Protein AF-A0A933TYA2-F1 (afdb_monomer_lite)

Sequence (71 aa):
MNNIAKTAEYPPLTPDDIYVLRGKPAAKNVVSAGSTMRGREEWIYYHTDAKTQEHYVFHDGWLVSWTKKEK

pLDDT: mean 77.51, std 16.47, range [36.12, 93.56]

Foldseek 3Di:
DDPPPPPPPDPFAFPVNCCVVPNAFPDKDADDDPDPQHQKIKGWHADPVQRKIKIFIDGVRTTPDIDIDGD

Structure (mmCIF, N/CA/C/O backbone):
data_AF-A0A933TYA2-F1
#
_entry.id   AF-A0A933TYA2-F1
#
loop_
_atom_site.group_PDB
_atom_site.id
_atom_site.type_symbol
_atom_site.label_atom_id
_atom_site.label_alt_id
_atom_site.label_comp_id
_atom_site.label_asym_id
_atom_site.label_entity_id
_atom_site.label_seq_id
_atom_site.pdbx_PDB_ins_code
_atom_site.Cartn_x
_atom_site.Cartn_y
_atom_site.Cartn_z
_atom_site.occupancy
_atom_site.B_iso_or_equiv
_atom_site.auth_seq_id
_atom_site.auth_comp_id
_atom_site.auth_asym_id
_atom_site.auth_atom_id
_atom_site.pdbx_PDB_model_num
ATOM 1 N N . MET A 1 1 ? 19.975 7.219 26.218 1.00 37.38 1 MET A N 1
ATOM 2 C CA . MET A 1 1 ? 18.792 6.498 25.704 1.00 37.38 1 MET A CA 1
ATOM 3 C C . MET A 1 1 ? 18.798 6.659 24.191 1.00 37.38 1 MET A C 1
ATOM 5 O O . MET A 1 1 ? 18.416 7.712 23.703 1.00 37.38 1 MET A O 1
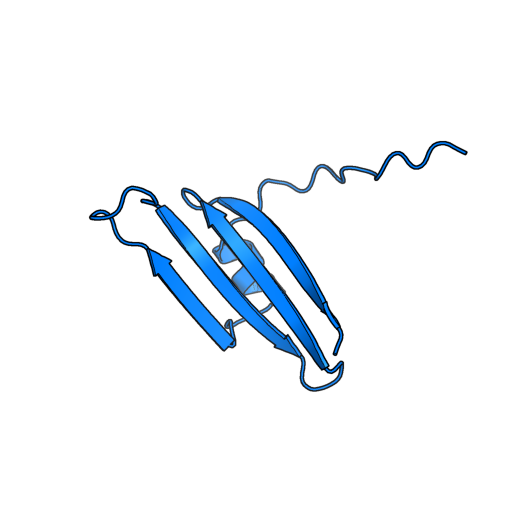ATOM 9 N N . ASN A 1 2 ? 19.364 5.688 23.468 1.00 36.12 2 ASN A N 1
ATOM 10 C CA . ASN A 1 2 ? 19.473 5.736 22.008 1.00 36.12 2 ASN A CA 1
ATOM 11 C C . ASN A 1 2 ? 18.138 5.321 21.397 1.00 36.12 2 ASN A C 1
ATOM 13 O O . ASN A 1 2 ? 17.774 4.149 21.439 1.00 36.12 2 ASN A O 1
ATOM 17 N N . ASN A 1 3 ? 17.430 6.286 20.821 1.00 43.41 3 ASN A N 1
ATOM 18 C CA . ASN A 1 3 ? 16.246 6.037 20.014 1.00 43.41 3 ASN A CA 1
ATOM 19 C C . ASN A 1 3 ? 16.696 5.674 18.588 1.00 43.41 3 ASN A C 1
ATOM 21 O O . ASN A 1 3 ? 16.486 6.421 17.637 1.00 43.41 3 ASN A O 1
ATOM 25 N N . ILE A 1 4 ? 17.407 4.551 18.458 1.00 50.94 4 ILE A N 1
ATOM 26 C CA . ILE A 1 4 ? 17.611 3.907 17.161 1.00 50.94 4 ILE A CA 1
ATOM 27 C C . ILE A 1 4 ? 16.269 3.288 16.799 1.00 50.94 4 ILE A C 1
ATOM 29 O O . ILE A 1 4 ? 15.905 2.227 17.307 1.00 50.94 4 ILE A O 1
ATOM 33 N N . ALA A 1 5 ? 15.493 4.004 15.983 1.00 46.94 5 ALA A N 1
ATOM 34 C CA . ALA A 1 5 ? 14.347 3.428 15.305 1.00 46.94 5 ALA A CA 1
ATOM 35 C C . ALA A 1 5 ? 14.821 2.103 14.705 1.00 46.94 5 ALA A C 1
ATOM 37 O O . ALA A 1 5 ? 15.727 2.097 13.873 1.00 46.94 5 ALA A O 1
ATOM 38 N N . LYS A 1 6 ? 14.286 0.977 15.193 1.00 43.12 6 LYS A N 1
ATOM 39 C CA . LYS A 1 6 ? 14.485 -0.311 14.538 1.00 43.12 6 LYS A CA 1
ATOM 40 C C . LYS A 1 6 ? 13.956 -0.115 13.124 1.00 43.12 6 LYS A C 1
ATOM 42 O O . LYS A 1 6 ? 12.743 -0.120 12.923 1.00 43.12 6 LYS A O 1
ATOM 47 N N . THR A 1 7 ? 14.849 0.084 12.161 1.00 47.62 7 THR A N 1
ATOM 48 C CA . THR A 1 7 ? 14.610 -0.320 10.784 1.00 47.62 7 THR A CA 1
ATOM 49 C C . THR A 1 7 ? 14.366 -1.809 10.879 1.00 47.62 7 THR A C 1
ATOM 51 O O . THR A 1 7 ? 15.292 -2.611 10.860 1.00 47.62 7 THR A O 1
ATOM 54 N N . ALA A 1 8 ? 13.115 -2.183 11.127 1.00 47.09 8 ALA A N 1
ATOM 55 C CA . ALA A 1 8 ? 12.663 -3.492 10.748 1.00 47.09 8 ALA A CA 1
ATOM 56 C C . ALA A 1 8 ? 13.005 -3.575 9.261 1.00 47.09 8 ALA A C 1
ATOM 58 O O . ALA A 1 8 ? 12.482 -2.792 8.465 1.00 47.09 8 ALA A O 1
ATOM 59 N N . GLU A 1 9 ? 13.984 -4.417 8.932 1.00 46.47 9 GLU A N 1
ATOM 60 C CA . GLU A 1 9 ? 14.272 -4.861 7.574 1.00 46.47 9 GLU A CA 1
ATOM 61 C C . GLU A 1 9 ? 13.027 -5.609 7.097 1.00 46.47 9 GLU A C 1
ATOM 63 O O . GLU A 1 9 ? 12.960 -6.835 7.087 1.00 46.47 9 GLU A O 1
ATOM 68 N N . TYR A 1 10 ? 11.963 -4.858 6.820 1.00 52.97 10 TYR A N 1
ATOM 69 C CA . TYR A 1 10 ? 10.819 -5.387 6.122 1.00 52.97 10 TYR A CA 1
ATOM 70 C C . TYR A 1 10 ? 11.321 -5.730 4.721 1.00 52.97 10 TYR A C 1
ATOM 72 O O . TYR A 1 10 ? 12.016 -4.902 4.116 1.00 52.97 10 TYR A O 1
ATOM 80 N N . PRO A 1 11 ? 11.010 -6.933 4.203 1.00 64.25 11 PRO A N 1
ATOM 81 C CA . PRO A 1 11 ? 11.258 -7.217 2.801 1.00 64.25 11 PRO A CA 1
ATOM 82 C C . PRO A 1 11 ? 10.629 -6.089 1.979 1.00 64.25 11 PRO A C 1
ATOM 84 O O . PRO A 1 11 ? 9.604 -5.542 2.399 1.00 64.25 11 PRO A O 1
ATOM 87 N N . PRO A 1 12 ? 11.251 -5.685 0.863 1.00 73.75 12 PRO A N 1
ATOM 88 C CA . PRO A 1 12 ? 10.744 -4.575 0.077 1.00 73.75 12 PRO A CA 1
ATOM 89 C C . PRO A 1 12 ? 9.309 -4.917 -0.359 1.00 73.75 12 PRO A C 1
ATOM 91 O O . PRO A 1 12 ? 9.089 -5.828 -1.149 1.00 73.75 12 PRO A O 1
ATOM 94 N N . LEU A 1 13 ? 8.325 -4.256 0.262 1.00 86.44 13 LEU A N 1
ATOM 95 C CA . LEU A 1 13 ? 6.910 -4.583 0.091 1.00 86.44 13 LEU A CA 1
ATOM 96 C C . LEU A 1 13 ? 6.452 -4.087 -1.275 1.00 86.44 13 LEU A C 1
ATOM 98 O O . LEU A 1 13 ? 6.741 -2.952 -1.654 1.00 86.44 13 LEU A O 1
ATOM 102 N N . THR A 1 14 ? 5.717 -4.915 -2.000 1.00 90.25 14 THR A N 1
ATOM 103 C CA . THR A 1 14 ? 5.136 -4.553 -3.295 1.00 90.25 14 THR A CA 1
ATOM 104 C C . THR A 1 14 ? 3.700 -4.042 -3.128 1.00 90.25 14 THR A C 1
ATOM 106 O O . THR A 1 14 ? 3.082 -4.246 -2.076 1.00 90.25 14 THR A O 1
ATOM 109 N N . PRO A 1 15 ? 3.123 -3.369 -4.141 1.00 89.31 15 PRO A N 1
ATOM 110 C CA . PRO A 1 15 ? 1.700 -3.051 -4.156 1.00 89.31 15 PRO A CA 1
ATOM 111 C C . PRO A 1 15 ? 0.816 -4.278 -3.905 1.00 89.31 15 PRO A C 1
ATOM 113 O O . PRO A 1 15 ? -0.161 -4.170 -3.169 1.00 89.31 15 PRO A O 1
ATOM 116 N N . ASP A 1 16 ? 1.178 -5.445 -4.449 1.00 90.69 16 ASP A N 1
ATOM 117 C CA . ASP A 1 16 ? 0.456 -6.702 -4.231 1.00 90.69 16 ASP A CA 1
ATOM 118 C C . ASP A 1 16 ? 0.495 -7.148 -2.764 1.00 90.69 16 ASP A C 1
ATOM 120 O O . ASP A 1 16 ? -0.548 -7.490 -2.209 1.00 90.69 16 ASP A O 1
ATOM 124 N N . ASP A 1 17 ? 1.647 -7.059 -2.092 1.00 90.50 17 ASP A N 1
ATOM 125 C CA . ASP A 1 17 ? 1.741 -7.375 -0.658 1.00 90.50 17 ASP A CA 1
ATOM 126 C C . ASP A 1 17 ? 0.830 -6.461 0.170 1.00 90.50 17 ASP A C 1
ATOM 128 O O . ASP A 1 17 ? 0.079 -6.918 1.036 1.00 90.50 17 ASP A O 1
ATOM 132 N N . ILE A 1 18 ? 0.845 -5.155 -0.121 1.00 90.19 18 ILE A N 1
ATOM 133 C CA . ILE A 1 18 ? -0.026 -4.190 0.562 1.00 90.19 18 ILE A CA 1
ATOM 134 C C . ILE A 1 18 ? -1.498 -4.467 0.246 1.00 90.19 18 ILE A C 1
ATOM 136 O O . ILE A 1 18 ? -2.336 -4.361 1.141 1.00 90.19 18 ILE A O 1
ATOM 140 N N . TYR A 1 19 ? -1.820 -4.865 -0.984 1.00 89.94 19 TYR A N 1
ATOM 141 C CA . TYR A 1 19 ? -3.177 -5.229 -1.382 1.00 89.94 19 TYR A CA 1
ATOM 142 C C . TYR A 1 19 ? -3.674 -6.477 -0.653 1.00 89.94 19 TYR A C 1
ATOM 144 O O . TYR A 1 19 ? -4.819 -6.516 -0.217 1.00 89.94 19 TYR A O 1
ATOM 152 N N . VAL A 1 20 ? -2.825 -7.487 -0.462 1.00 89.62 20 VAL A N 1
ATOM 153 C CA . VAL A 1 20 ? -3.180 -8.685 0.312 1.00 89.62 20 VAL A CA 1
ATOM 154 C C . VAL A 1 20 ? -3.397 -8.338 1.789 1.00 89.62 20 VAL A C 1
ATOM 156 O O . VAL A 1 20 ? -4.343 -8.830 2.402 1.00 89.62 20 VAL A O 1
ATOM 159 N N . LEU A 1 21 ? -2.561 -7.464 2.359 1.00 87.44 21 LEU A N 1
ATOM 160 C CA . LEU A 1 21 ? -2.624 -7.090 3.778 1.00 87.44 21 LEU A CA 1
ATOM 161 C C . LEU A 1 21 ? -3.770 -6.126 4.117 1.00 87.44 21 LEU A C 1
ATOM 163 O O . LEU A 1 21 ? -4.339 -6.200 5.207 1.00 87.44 21 LEU A O 1
ATOM 167 N N . ARG A 1 22 ? -4.076 -5.180 3.225 1.00 87.00 22 ARG A N 1
ATOM 168 C CA . ARG A 1 22 ? -5.040 -4.092 3.470 1.00 87.00 22 ARG A CA 1
ATOM 169 C C . ARG A 1 22 ? -6.301 -4.186 2.621 1.00 87.00 22 ARG A C 1
ATOM 171 O O . ARG A 1 22 ? -7.285 -3.513 2.920 1.00 87.00 22 ARG A O 1
ATOM 178 N N . GLY A 1 23 ? -6.289 -5.007 1.580 1.00 89.94 23 GLY A N 1
ATOM 179 C CA . GLY A 1 23 ? -7.351 -5.077 0.591 1.00 89.94 23 GLY A CA 1
ATOM 180 C C . GLY A 1 23 ? -7.299 -3.911 -0.391 1.00 89.94 23 GLY A C 1
ATOM 181 O O . GLY A 1 23 ? -6.248 -3.377 -0.740 1.00 89.94 23 GLY A O 1
ATOM 182 N N . LYS A 1 24 ? -8.478 -3.507 -0.861 1.00 90.62 24 LYS A N 1
ATOM 183 C CA . LYS A 1 24 ? -8.609 -2.444 -1.854 1.00 90.62 24 LYS A CA 1
ATOM 184 C C . LYS A 1 24 ? -8.373 -1.066 -1.211 1.00 90.62 24 LYS A C 1
ATOM 186 O O . LYS A 1 24 ? -9.091 -0.730 -0.267 1.00 90.62 24 LYS A O 1
ATOM 191 N N . PRO A 1 25 ? -7.454 -0.234 -1.739 1.00 91.44 25 PRO A N 1
ATOM 192 C CA . PRO A 1 25 ? -7.295 1.135 -1.267 1.00 91.44 25 PRO A CA 1
ATOM 193 C C . PRO A 1 25 ? -8.537 1.963 -1.584 1.00 91.44 25 PRO A C 1
ATOM 195 O O . PRO A 1 25 ? -9.218 1.751 -2.592 1.00 91.44 25 PRO A O 1
ATOM 198 N N . ALA A 1 26 ? -8.812 2.946 -0.736 1.00 90.38 26 ALA A N 1
ATOM 199 C CA . ALA A 1 26 ? -9.905 3.880 -0.956 1.00 90.38 26 ALA A CA 1
ATOM 200 C C . ALA A 1 26 ? -9.615 4.840 -2.118 1.00 90.38 26 ALA A C 1
ATOM 202 O O . ALA A 1 26 ? -10.527 5.204 -2.856 1.00 90.38 26 ALA A O 1
ATOM 203 N N . ALA A 1 27 ? -8.347 5.214 -2.309 1.00 89.88 27 ALA A N 1
ATOM 204 C CA . ALA A 1 27 ? -7.888 5.910 -3.505 1.00 89.88 27 ALA A CA 1
ATOM 205 C C . ALA A 1 27 ? -6.552 5.334 -3.984 1.00 89.88 27 ALA A C 1
ATOM 207 O O . ALA A 1 27 ? -5.679 5.025 -3.174 1.00 89.88 27 ALA A O 1
ATOM 208 N N . LYS A 1 28 ? -6.395 5.213 -5.303 1.00 90.75 28 LYS A N 1
ATOM 209 C CA . LYS A 1 28 ? -5.164 4.777 -5.969 1.00 90.75 28 LYS A CA 1
ATOM 210 C C . LYS A 1 28 ? -4.834 5.770 -7.082 1.00 90.75 28 LYS A C 1
ATOM 212 O O . LYS A 1 28 ? -5.630 5.933 -8.002 1.00 90.75 28 LYS A O 1
ATOM 217 N N . ASN A 1 29 ? -3.663 6.393 -7.002 1.00 88.88 29 ASN A N 1
ATOM 218 C CA . ASN A 1 29 ? -3.124 7.303 -8.008 1.00 88.88 29 ASN A CA 1
ATOM 219 C C . ASN A 1 29 ? -1.883 6.670 -8.643 1.00 88.88 29 ASN A C 1
ATOM 221 O O . ASN A 1 29 ? -0.947 6.311 -7.937 1.00 88.88 29 ASN A O 1
ATOM 225 N N . VAL A 1 30 ? -1.860 6.538 -9.968 1.00 83.56 30 VAL A N 1
ATOM 226 C CA . VAL A 1 30 ? -0.721 5.966 -10.705 1.00 83.56 30 VAL A CA 1
ATOM 227 C C . VAL A 1 30 ? -0.188 7.014 -11.668 1.00 83.56 30 VAL A C 1
ATOM 229 O O . VAL A 1 30 ? -0.915 7.472 -12.551 1.00 83.56 30 VAL A O 1
ATOM 232 N N . VAL A 1 31 ? 1.076 7.402 -11.512 1.00 76.62 31 VAL A N 1
ATOM 233 C CA . VAL A 1 31 ? 1.728 8.370 -12.398 1.00 76.62 31 VAL A CA 1
ATOM 234 C C . VAL A 1 31 ? 2.345 7.621 -13.582 1.00 76.62 31 VAL A C 1
ATOM 236 O O . VAL A 1 31 ? 3.365 6.941 -13.457 1.00 76.62 31 VAL A O 1
ATOM 239 N N . SER A 1 32 ? 1.701 7.725 -14.749 1.00 56.31 32 SER A N 1
ATOM 240 C CA . SER A 1 32 ? 2.133 7.037 -15.974 1.00 56.31 32 SER A CA 1
ATOM 241 C C . SER A 1 32 ? 3.314 7.735 -16.671 1.00 56.31 32 SER A C 1
ATOM 243 O O . SER A 1 32 ? 3.663 8.878 -16.376 1.00 56.31 32 SER A O 1
ATOM 245 N N . ALA A 1 33 ? 3.937 7.025 -17.615 1.00 57.81 33 ALA A N 1
ATOM 246 C CA . ALA A 1 33 ? 5.292 7.219 -18.148 1.00 57.81 33 ALA A CA 1
ATOM 247 C C . ALA A 1 33 ? 5.619 8.558 -18.856 1.00 57.81 33 ALA A C 1
ATOM 249 O O . ALA A 1 33 ? 6.728 8.708 -19.361 1.00 57.81 33 ALA A O 1
ATOM 250 N N . GLY A 1 34 ? 4.706 9.532 -18.883 1.00 58.75 34 GLY A N 1
ATOM 251 C CA . GLY A 1 34 ? 4.917 10.852 -19.492 1.00 58.75 34 GLY A CA 1
ATOM 252 C C . GLY A 1 34 ? 5.422 11.947 -18.542 1.00 58.75 34 GLY A C 1
ATOM 253 O O . GLY A 1 34 ? 5.604 13.078 -18.977 1.00 5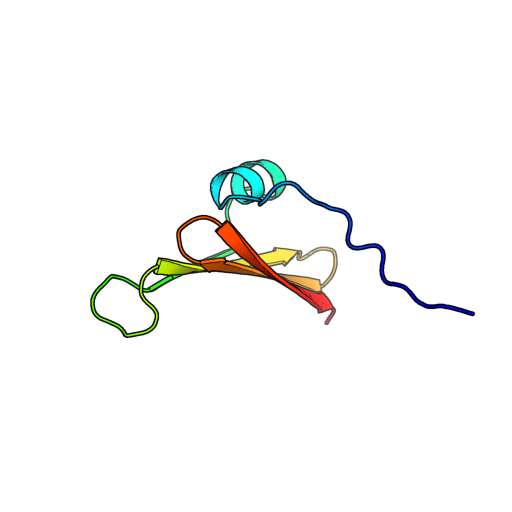8.75 34 GLY A O 1
ATOM 254 N N . SER A 1 35 ? 5.613 11.659 -17.250 1.00 60.91 35 SER A N 1
ATOM 255 C CA . SER A 1 35 ? 6.055 12.633 -16.236 1.00 60.91 35 SER A CA 1
ATOM 256 C C . SER A 1 35 ? 7.403 12.238 -15.627 1.00 60.91 35 SER A C 1
ATOM 258 O O . SER A 1 35 ? 7.706 11.056 -15.504 1.00 60.91 35 SER A O 1
ATOM 260 N N . THR A 1 36 ? 8.200 13.216 -15.187 1.00 63.00 36 THR A N 1
ATOM 261 C CA . THR A 1 36 ? 9.497 13.025 -14.495 1.00 63.00 36 THR A CA 1
ATOM 262 C C . THR A 1 36 ? 9.416 12.188 -13.207 1.00 63.00 36 THR A C 1
ATOM 264 O O . THR A 1 36 ? 10.446 11.772 -12.694 1.00 63.00 36 THR A O 1
ATOM 267 N N . MET A 1 37 ? 8.209 11.895 -12.711 1.00 63.53 37 MET A N 1
ATOM 268 C CA . MET A 1 37 ? 7.906 10.979 -11.599 1.00 63.53 37 MET A CA 1
ATOM 269 C C . MET A 1 37 ? 7.383 9.619 -12.102 1.00 63.53 37 MET A C 1
ATOM 271 O O . MET A 1 37 ? 6.407 9.076 -11.581 1.00 63.53 37 MET A O 1
ATOM 275 N N . ARG A 1 38 ? 7.975 9.107 -13.186 1.00 70.25 38 ARG A N 1
ATOM 276 C CA . ARG A 1 38 ? 7.596 7.835 -13.813 1.00 70.25 38 ARG A CA 1
ATOM 277 C C . ARG A 1 38 ? 7.720 6.689 -12.807 1.00 70.25 38 ARG A C 1
ATOM 279 O O . ARG A 1 38 ? 8.734 6.574 -12.136 1.00 70.25 38 ARG A O 1
ATOM 286 N N . GLY A 1 39 ? 6.705 5.826 -12.755 1.00 77.75 39 GLY A N 1
ATOM 287 C CA . GLY A 1 39 ? 6.728 4.630 -11.906 1.00 77.75 39 GLY A CA 1
ATOM 288 C C . GLY A 1 39 ? 6.297 4.876 -10.460 1.00 77.75 39 GLY A C 1
ATOM 289 O O . GLY A 1 39 ? 6.337 3.941 -9.664 1.00 77.75 39 GLY A O 1
ATOM 290 N N . ARG A 1 40 ? 5.856 6.097 -10.121 1.00 87.38 40 ARG A N 1
ATOM 291 C CA . ARG A 1 40 ? 5.273 6.410 -8.814 1.00 87.38 40 ARG A CA 1
ATOM 292 C C . ARG A 1 40 ? 3.799 6.010 -8.755 1.00 87.38 40 ARG A C 1
ATOM 294 O O . ARG A 1 40 ? 2.995 6.418 -9.594 1.00 87.38 40 ARG A O 1
ATOM 301 N N . GLU A 1 41 ? 3.437 5.265 -7.724 1.00 90.81 41 GLU A N 1
ATOM 302 C CA . GLU A 1 41 ? 2.071 4.842 -7.428 1.00 90.81 41 GLU A CA 1
ATOM 303 C C . GLU A 1 41 ? 1.748 5.175 -5.963 1.00 90.81 41 GLU A C 1
ATOM 305 O O . GLU A 1 41 ? 2.564 4.958 -5.080 1.00 90.81 41 GLU A O 1
ATOM 310 N N . GLU A 1 42 ? 0.583 5.754 -5.687 1.00 91.62 42 GLU A N 1
ATOM 311 C CA . GLU A 1 42 ? 0.193 6.248 -4.362 1.00 91.62 42 GLU A CA 1
ATOM 312 C C . GLU A 1 42 ? -1.170 5.701 -3.965 1.00 91.62 42 GLU A C 1
ATOM 314 O O . GLU A 1 42 ? -2.147 5.840 -4.706 1.00 91.62 42 GLU A O 1
ATOM 319 N N . TRP A 1 43 ? -1.246 5.050 -2.810 1.00 93.56 43 TRP A N 1
ATOM 320 C CA . TRP A 1 43 ? -2.452 4.402 -2.307 1.00 93.56 43 TRP A CA 1
ATOM 321 C C . TRP A 1 43 ? -2.856 4.998 -0.970 1.00 93.5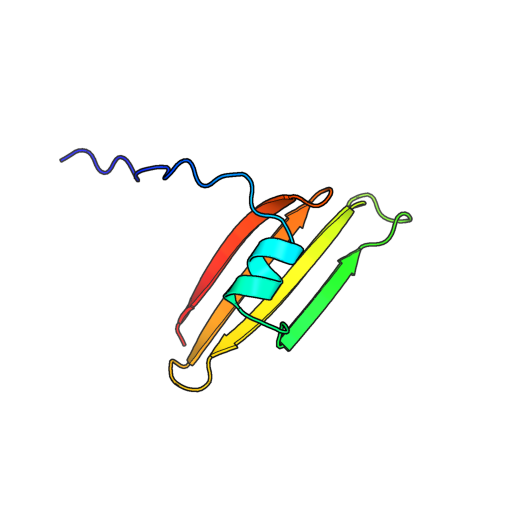6 43 TRP A C 1
ATOM 323 O O . TRP A 1 43 ? -2.041 5.131 -0.061 1.00 93.56 43 TRP A O 1
ATOM 333 N N . ILE A 1 44 ? -4.136 5.322 -0.833 1.00 91.31 44 ILE A N 1
ATOM 334 C CA . ILE A 1 44 ? -4.711 5.897 0.376 1.00 91.31 44 ILE A CA 1
ATOM 335 C C . ILE A 1 44 ? -5.766 4.939 0.917 1.00 91.31 44 ILE A C 1
ATOM 337 O O . ILE A 1 44 ? -6.697 4.561 0.205 1.00 91.31 44 ILE A O 1
ATOM 341 N N . TYR A 1 45 ? -5.647 4.597 2.193 1.00 90.56 45 TYR A N 1
ATOM 342 C CA . TYR A 1 45 ? -6.630 3.837 2.954 1.00 90.56 45 TYR A CA 1
ATOM 343 C C . TYR A 1 45 ? -7.247 4.736 4.022 1.00 90.56 45 TYR A C 1
ATOM 345 O O . TYR A 1 45 ? -6.543 5.499 4.685 1.00 90.56 45 TYR A O 1
ATOM 353 N N . TYR A 1 46 ? -8.566 4.648 4.189 1.00 86.88 46 TYR A N 1
ATOM 354 C CA . TYR A 1 46 ? -9.289 5.306 5.274 1.00 86.88 46 TYR A CA 1
ATOM 355 C C . TYR A 1 46 ? -9.865 4.235 6.190 1.00 86.88 46 TYR A C 1
ATOM 357 O O . TYR A 1 46 ? -10.679 3.423 5.759 1.00 86.88 46 TYR A O 1
ATOM 365 N N . HIS A 1 47 ? -9.473 4.260 7.457 1.00 81.88 47 HIS A N 1
ATOM 366 C CA . HIS A 1 47 ? -10.067 3.426 8.489 1.00 81.88 47 HIS A CA 1
ATOM 367 C C . HIS A 1 47 ? -11.101 4.262 9.238 1.00 81.88 47 HIS A C 1
ATOM 369 O O . HIS A 1 47 ? -10.751 5.115 10.062 1.00 81.88 47 HIS A O 1
ATOM 375 N N . THR A 1 48 ? -12.377 4.030 8.927 1.00 71.88 48 THR A N 1
ATOM 376 C CA . THR A 1 48 ? -13.529 4.717 9.532 1.00 71.88 48 THR A CA 1
ATOM 377 C C . THR A 1 48 ? -13.590 4.531 11.042 1.00 71.88 48 THR A C 1
ATOM 379 O O . THR A 1 48 ? -13.900 5.481 11.754 1.00 71.88 48 THR A O 1
ATOM 382 N N . ASP A 1 49 ? -13.210 3.354 11.533 1.00 71.81 49 ASP A N 1
ATOM 383 C CA . ASP A 1 49 ? -13.259 3.000 12.954 1.00 71.81 49 ASP A CA 1
ATOM 384 C C . ASP A 1 49 ? -12.249 3.780 13.800 1.00 71.81 49 ASP A C 1
ATOM 386 O O . ASP A 1 49 ? -12.494 4.063 14.969 1.00 71.81 49 ASP A O 1
ATOM 390 N N . ALA A 1 50 ? -11.121 4.170 13.203 1.00 66.38 50 ALA A N 1
ATOM 391 C CA . ALA A 1 50 ? -10.015 4.801 13.917 1.00 66.38 50 ALA A CA 1
ATOM 392 C C . ALA A 1 50 ? -9.785 6.268 13.514 1.00 66.38 50 ALA A C 1
ATOM 394 O O . ALA A 1 50 ? -8.860 6.894 14.021 1.00 66.38 50 ALA A O 1
ATOM 395 N N . LYS A 1 51 ? -10.581 6.817 12.579 1.00 79.75 51 LYS A N 1
ATOM 396 C CA . LYS A 1 51 ? -10.307 8.112 11.917 1.00 79.75 51 LYS A CA 1
ATOM 397 C C . LYS A 1 51 ? -8.858 8.220 11.432 1.00 79.75 51 LYS A C 1
ATOM 399 O O . LYS A 1 51 ? -8.249 9.289 11.458 1.00 79.75 51 LYS A O 1
ATOM 404 N N . THR A 1 52 ? -8.293 7.097 10.997 1.00 83.31 52 THR A N 1
ATOM 405 C CA . THR A 1 52 ? -6.908 7.052 10.540 1.00 83.31 52 THR A CA 1
ATOM 406 C C . THR A 1 52 ? -6.860 6.940 9.030 1.00 83.31 52 THR A C 1
ATOM 408 O O . THR A 1 52 ? -7.637 6.210 8.414 1.00 83.31 52 THR A O 1
ATOM 411 N N . GLN A 1 53 ? -5.967 7.718 8.433 1.00 88.38 53 GLN A N 1
ATOM 412 C CA . GLN A 1 53 ? -5.641 7.666 7.021 1.00 88.38 53 GLN A CA 1
ATOM 413 C C . GLN A 1 53 ? -4.236 7.094 6.881 1.00 88.38 53 GLN A C 1
ATOM 415 O O . GLN A 1 53 ? -3.294 7.610 7.479 1.00 88.38 53 GLN A O 1
ATOM 420 N N . GLU A 1 54 ? -4.084 6.061 6.068 1.00 90.31 54 GLU A N 1
ATOM 421 C CA . GLU A 1 54 ? -2.788 5.499 5.710 1.00 90.31 54 GLU A CA 1
ATOM 422 C C . GLU A 1 54 ? -2.483 5.842 4.253 1.00 90.31 54 GLU A C 1
ATOM 424 O O . GLU A 1 54 ? -3.321 5.650 3.376 1.00 90.31 54 GLU A O 1
ATOM 429 N N . HIS A 1 55 ? -1.295 6.372 3.995 1.00 91.62 55 HIS A N 1
ATOM 430 C CA . HIS A 1 55 ? -0.819 6.737 2.670 1.00 91.62 55 HIS A CA 1
ATOM 431 C C . HIS A 1 55 ? 0.436 5.932 2.352 1.00 91.62 55 HIS A C 1
ATOM 433 O O . HIS A 1 55 ? 1.431 6.054 3.059 1.00 91.62 55 HIS A O 1
ATOM 439 N N . TYR A 1 56 ? 0.382 5.112 1.311 1.00 90.69 56 TYR A N 1
ATOM 440 C CA . TYR A 1 56 ? 1.474 4.278 0.823 1.00 90.69 56 TYR A CA 1
ATOM 441 C C . TYR A 1 56 ? 1.965 4.837 -0.509 1.00 90.69 56 TYR A C 1
ATOM 443 O O . TYR A 1 56 ? 1.163 5.089 -1.403 1.00 90.69 56 TYR A O 1
ATOM 451 N N . VAL A 1 57 ? 3.273 5.017 -0.646 1.00 90.12 57 VAL A N 1
ATOM 452 C CA . VAL A 1 57 ? 3.926 5.499 -1.862 1.00 90.12 57 VAL A CA 1
ATOM 453 C C . VAL A 1 57 ? 4.859 4.414 -2.362 1.00 90.12 57 VAL A C 1
ATOM 455 O O . VAL A 1 57 ? 5.780 3.993 -1.660 1.00 90.12 57 VAL A O 1
ATOM 458 N N . PHE A 1 58 ? 4.634 4.00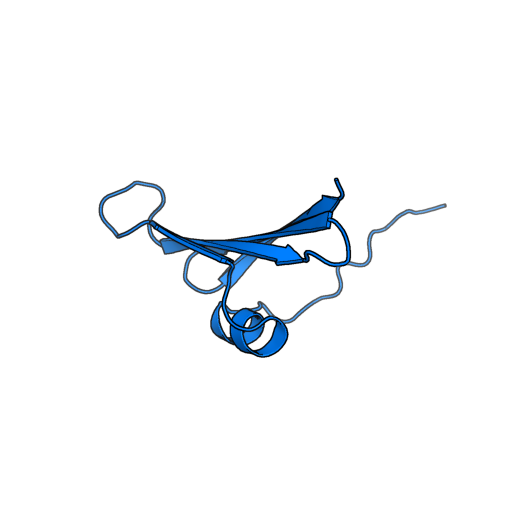3 -3.596 1.00 89.56 58 PHE A N 1
ATOM 459 C CA . PHE A 1 58 ? 5.422 3.036 -4.327 1.00 89.56 58 PHE A CA 1
ATOM 460 C C . PHE A 1 58 ? 6.194 3.735 -5.445 1.00 89.56 58 PHE A C 1
ATOM 462 O O . PHE A 1 58 ? 5.704 4.696 -6.041 1.00 89.56 58 PHE A O 1
ATOM 469 N N . HIS A 1 59 ? 7.391 3.242 -5.738 1.00 87.62 59 HIS A N 1
ATOM 470 C CA . HIS A 1 59 ? 8.208 3.658 -6.870 1.00 87.62 59 HIS A CA 1
ATOM 471 C C . HIS A 1 59 ? 8.796 2.410 -7.529 1.00 87.62 59 HIS A C 1
ATOM 473 O O . HIS A 1 59 ? 9.344 1.555 -6.837 1.00 87.62 59 HIS A O 1
ATOM 479 N N . ASP A 1 60 ? 8.637 2.278 -8.847 1.00 86.50 60 ASP A N 1
ATOM 480 C CA . ASP A 1 60 ? 9.087 1.106 -9.620 1.00 86.50 60 ASP A CA 1
ATOM 481 C C . ASP A 1 60 ? 8.608 -0.242 -9.037 1.00 86.50 60 ASP A C 1
ATOM 483 O O . ASP A 1 60 ? 9.320 -1.242 -9.067 1.00 86.50 60 ASP A O 1
ATOM 487 N N . GLY A 1 61 ? 7.385 -0.273 -8.491 1.00 86.25 61 GLY A N 1
ATOM 488 C CA . GLY A 1 61 ? 6.783 -1.487 -7.925 1.00 86.25 61 GLY A CA 1
ATOM 489 C C . GLY A 1 61 ? 7.206 -1.819 -6.491 1.00 86.25 61 GLY A C 1
ATOM 490 O O . GLY A 1 61 ? 6.806 -2.858 -5.973 1.00 86.25 61 GLY A O 1
ATOM 491 N N . TRP A 1 62 ? 7.951 -0.935 -5.826 1.00 89.25 62 TRP A N 1
ATOM 492 C CA . TRP A 1 62 ? 8.402 -1.121 -4.447 1.00 89.25 62 TRP A CA 1
ATOM 493 C C . TRP A 1 62 ? 7.875 -0.026 -3.538 1.00 89.25 62 TRP A C 1
ATOM 495 O O . TRP A 1 62 ? 7.854 1.144 -3.917 1.00 89.25 62 TRP A O 1
ATOM 505 N N . LEU A 1 63 ? 7.478 -0.381 -2.321 1.00 88.25 63 LEU A N 1
ATOM 506 C CA . LEU A 1 63 ? 7.088 0.578 -1.300 1.00 88.25 63 LEU A CA 1
ATOM 507 C C . LEU A 1 63 ? 8.314 1.391 -0.883 1.00 88.25 63 LEU A C 1
ATOM 509 O O . LEU A 1 63 ? 9.259 0.860 -0.303 1.00 88.25 63 LEU A O 1
ATOM 513 N N . VAL A 1 64 ? 8.275 2.692 -1.150 1.00 88.12 64 VAL A N 1
ATOM 514 C CA . VAL A 1 64 ? 9.349 3.626 -0.789 1.00 88.12 64 VAL A CA 1
ATOM 515 C C . VAL A 1 64 ? 9.002 4.469 0.430 1.00 88.12 64 VAL A C 1
ATOM 517 O O . VAL A 1 64 ? 9.894 4.957 1.120 1.00 88.12 64 VAL A O 1
ATOM 520 N N . SER A 1 65 ? 7.714 4.664 0.715 1.00 87.56 65 SER A N 1
ATOM 521 C CA . SER A 1 65 ? 7.276 5.419 1.886 1.00 87.56 65 SER A CA 1
ATOM 522 C C . SER A 1 65 ? 5.873 5.021 2.312 1.00 87.56 65 SER A C 1
ATOM 524 O O . SER A 1 65 ? 5.025 4.695 1.486 1.00 87.56 65 SER A O 1
ATOM 526 N N . TRP A 1 66 ? 5.609 5.097 3.610 1.00 88.50 66 TRP A N 1
ATOM 527 C CA . TRP A 1 66 ? 4.266 4.998 4.152 1.00 88.50 66 TRP A CA 1
ATOM 528 C C . TRP A 1 66 ? 4.090 5.992 5.296 1.00 88.50 66 TRP A C 1
ATOM 530 O O . TRP A 1 66 ? 5.014 6.251 6.067 1.00 88.50 66 TRP A O 1
ATOM 540 N N . THR A 1 67 ? 2.905 6.581 5.402 1.00 88.81 67 THR A N 1
ATOM 541 C CA . THR A 1 67 ? 2.558 7.526 6.463 1.00 88.81 67 THR A CA 1
ATOM 542 C C . THR A 1 67 ? 1.156 7.243 6.979 1.00 88.81 67 THR A C 1
ATOM 544 O O . THR A 1 67 ? 0.218 7.129 6.195 1.00 88.81 67 THR A O 1
ATOM 547 N N . LYS A 1 68 ? 0.992 7.206 8.301 1.00 87.44 68 LYS A N 1
ATOM 548 C CA . LYS A 1 68 ? -0.313 7.154 8.965 1.00 87.44 68 LYS A CA 1
ATOM 549 C C . LYS A 1 68 ? -0.615 8.509 9.600 1.00 87.44 68 LYS A C 1
ATOM 551 O O . LYS A 1 68 ? 0.199 9.027 10.359 1.00 87.44 68 LYS A O 1
ATOM 556 N N . LYS A 1 69 ? -1.772 9.087 9.287 1.00 77.62 69 LYS A N 1
ATOM 557 C CA . LYS A 1 69 ? -2.309 10.292 9.931 1.00 77.62 69 LYS A CA 1
ATOM 558 C C . LYS A 1 69 ? -3.538 9.918 10.743 1.00 77.62 69 LYS A C 1
ATOM 560 O O . LYS A 1 69 ? -4.455 9.291 10.221 1.00 77.62 69 LYS A O 1
ATOM 565 N N . GLU A 1 70 ?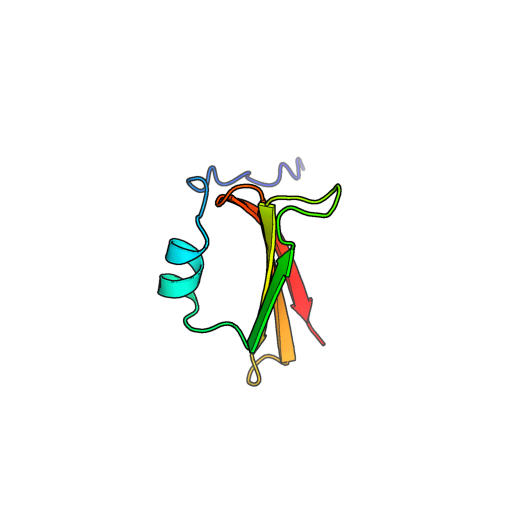 -3.558 10.317 12.003 1.00 80.69 70 GLU A N 1
ATOM 566 C CA . GLU A 1 70 ? -4.699 10.147 12.906 1.00 80.69 70 GLU A CA 1
ATOM 567 C C . GLU A 1 70 ? -5.422 11.499 13.009 1.00 80.69 70 GLU A C 1
ATOM 569 O O . GLU A 1 70 ? -4.755 12.536 13.062 1.00 80.69 70 GLU A O 1
ATOM 574 N N . LYS A 1 71 ? -6.760 11.505 12.931 1.00 57.06 71 LYS A N 1
ATOM 575 C CA . LYS A 1 71 ? -7.584 12.724 12.893 1.00 57.06 71 LYS A CA 1
ATOM 576 C C . LYS A 1 71 ? -8.552 12.821 14.067 1.00 57.06 71 LYS A C 1
ATOM 578 O O . LYS A 1 71 ? -9.223 11.810 14.372 1.00 57.06 71 LYS A O 1
#

Secondary structure (DSSP, 8-state):
--------------HHHHHHHH-S-SEEEE--TTSTTTTEEEEEEEETTTTEEEEEEE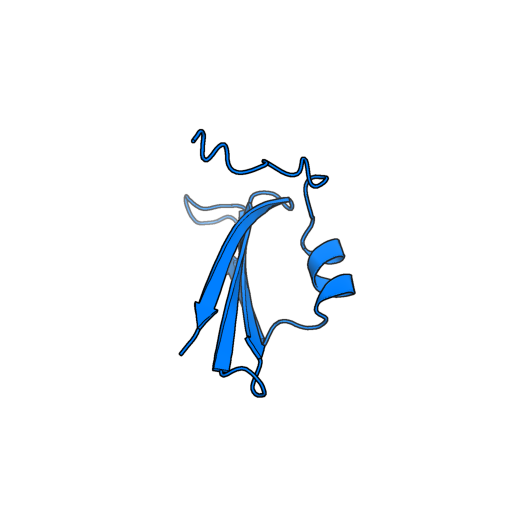ETTEEEEEEEEE-

Radius of gyration: 13.89 Å; chains: 1; bounding box: 33×22×45 Å